Protein AF-A0A914J4C2-F1 (afdb_monomer)

Nearest PDB structures (foldseek):
  5mo9-assembly1_X  TM=2.445E-01  e=2.294E+00  Homo sapiens
  4v6i-assembly1_AH  TM=2.265E-01  e=6.476E+00  Saccharomyces cerevisiae
  7qtt-assembly1_Y  TM=3.336E-01  e=8.268E+00  Homo sapiens

Structure (mmCIF, N/CA/C/O backbone):
data_AF-A0A914J4C2-F1
#
_entry.id   AF-A0A914J4C2-F1
#
loop_
_atom_site.group_PDB
_atom_site.id
_atom_site.type_symbol
_atom_site.label_atom_id
_atom_site.label_alt_id
_atom_site.label_comp_id
_atom_site.label_asym_id
_atom_site.label_entity_id
_atom_site.label_seq_id
_atom_site.pdbx_PDB_ins_code
_atom_site.Cartn_x
_atom_site.Cartn_y
_atom_site.Cartn_z
_atom_site.occupancy
_atom_site.B_iso_or_equiv
_atom_site.auth_seq_id
_atom_site.auth_comp_id
_atom_site.auth_asym_id
_atom_site.auth_atom_id
_atom_site.pdbx_PDB_model_num
ATOM 1 N N . MET A 1 1 ? -20.150 17.593 12.814 1.00 50.38 1 MET A N 1
ATOM 2 C CA . MET A 1 1 ? -20.378 18.549 11.709 1.00 50.38 1 MET A CA 1
ATOM 3 C C . MET A 1 1 ? -19.877 19.899 12.175 1.00 50.38 1 MET A C 1
ATOM 5 O O . MET A 1 1 ? -20.395 20.404 13.161 1.00 50.38 1 MET A O 1
ATOM 9 N N . GLN A 1 2 ? -18.827 20.429 11.553 1.00 46.81 2 GLN A N 1
ATOM 10 C CA . GLN A 1 2 ? -18.296 21.744 11.909 1.00 46.81 2 GLN A CA 1
ATOM 11 C C . GLN A 1 2 ? -18.213 22.554 10.618 1.00 46.81 2 GLN A C 1
ATOM 13 O O . GLN A 1 2 ? -17.623 22.115 9.631 1.00 46.81 2 GLN A O 1
ATOM 18 N N . CYS A 1 3 ? -18.891 23.694 10.601 1.00 48.16 3 CYS A N 1
ATOM 19 C CA . CYS 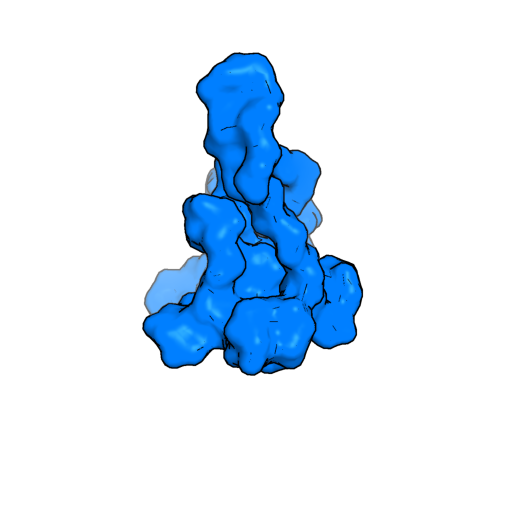A 1 3 ? -18.924 24.591 9.456 1.00 48.16 3 CYS A CA 1
ATOM 20 C C . CYS A 1 3 ? -18.113 25.829 9.819 1.00 48.16 3 CYS A C 1
ATOM 22 O O . CYS A 1 3 ? -18.326 26.411 10.882 1.00 48.16 3 CYS A O 1
ATOM 24 N N . ASN A 1 4 ? -17.180 26.218 8.953 1.00 51.62 4 ASN A N 1
ATOM 25 C CA . ASN A 1 4 ? -16.379 27.421 9.142 1.00 51.62 4 ASN A CA 1
ATOM 26 C C . ASN A 1 4 ? -16.302 28.169 7.806 1.00 51.62 4 ASN A C 1
ATOM 28 O O . ASN A 1 4 ? -16.002 27.564 6.778 1.00 51.62 4 ASN A O 1
ATOM 32 N N . GLY A 1 5 ? -16.659 29.456 7.801 1.00 51.66 5 GLY A N 1
ATOM 33 C CA . GLY A 1 5 ? -16.685 30.272 6.579 1.00 51.66 5 GLY A CA 1
ATOM 34 C C . GLY A 1 5 ? -17.672 29.808 5.494 1.00 51.66 5 GLY A C 1
ATOM 35 O O . GLY A 1 5 ? -17.370 29.927 4.313 1.00 51.66 5 GLY A O 1
ATOM 36 N N . GLY A 1 6 ? -18.829 29.243 5.861 1.00 50.66 6 GLY A N 1
ATOM 37 C CA . GLY A 1 6 ? -19.872 28.839 4.899 1.00 50.66 6 GLY A CA 1
ATOM 38 C C . GLY A 1 6 ? -19.629 27.503 4.186 1.00 50.66 6 GLY A C 1
ATOM 39 O O . GLY A 1 6 ? -20.509 27.022 3.478 1.00 50.66 6 GLY A O 1
ATOM 40 N N . ILE A 1 7 ? -18.483 26.859 4.422 1.00 51.12 7 ILE A N 1
ATOM 41 C CA . ILE A 1 7 ? -18.201 25.504 3.947 1.00 51.12 7 ILE A CA 1
ATOM 42 C C . ILE A 1 7 ? -18.396 24.542 5.118 1.00 51.12 7 ILE A C 1
ATOM 44 O O . ILE A 1 7 ? -17.685 24.590 6.126 1.00 51.12 7 ILE A O 1
ATOM 48 N N . CYS A 1 8 ? -19.384 23.661 4.992 1.00 58.12 8 CYS A N 1
ATOM 49 C CA . CYS A 1 8 ? -19.605 22.583 5.942 1.00 58.12 8 CYS A CA 1
ATOM 50 C C . CYS A 1 8 ? -18.759 21.379 5.543 1.00 58.12 8 CYS A C 1
ATOM 52 O O . CYS A 1 8 ? -19.007 20.747 4.518 1.00 58.12 8 CYS A O 1
ATOM 54 N N . ARG A 1 9 ? -17.762 21.053 6.368 1.00 48.16 9 ARG A N 1
ATOM 55 C CA . ARG A 1 9 ? -17.032 19.791 6.2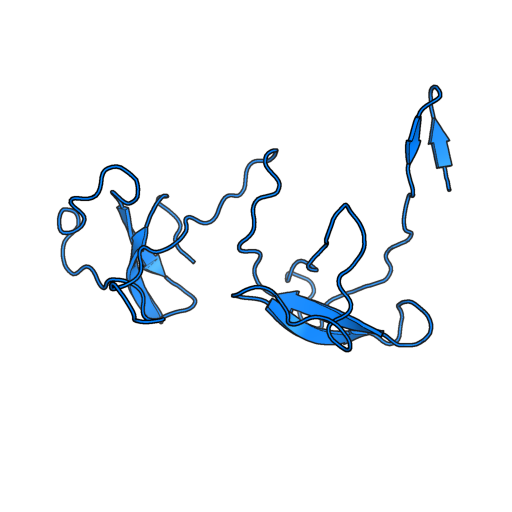58 1.00 48.16 9 ARG A CA 1
ATOM 56 C C . ARG A 1 9 ? -17.522 18.835 7.334 1.00 48.16 9 ARG A C 1
ATOM 58 O O . ARG A 1 9 ? -17.699 19.192 8.505 1.00 48.16 9 ARG A O 1
ATOM 65 N N . TRP A 1 10 ? -17.728 17.586 6.933 1.00 47.62 10 TRP A N 1
ATOM 66 C CA . TRP A 1 10 ? -17.802 16.484 7.875 1.00 47.62 10 TRP A CA 1
ATOM 67 C C . TRP A 1 10 ? -16.409 16.335 8.480 1.00 47.62 10 TRP A C 1
ATOM 69 O O . TRP A 1 10 ? -15.556 15.653 7.930 1.00 47.62 10 TRP A O 1
ATOM 79 N N . LEU A 1 11 ? -16.152 17.023 9.594 1.00 45.41 11 LEU A N 1
ATOM 80 C CA . LEU A 1 11 ? -15.131 16.566 10.525 1.00 45.41 11 LEU A CA 1
ATOM 81 C C . LEU A 1 11 ? -15.680 15.275 11.111 1.00 45.41 11 LEU A C 1
ATOM 83 O O . LEU A 1 11 ? -16.445 15.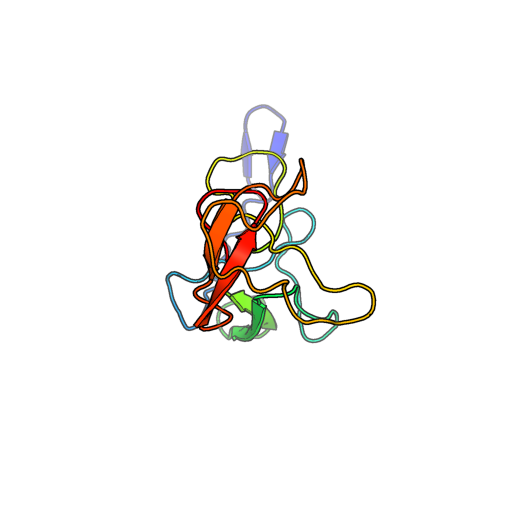274 12.080 1.00 45.41 11 LEU A O 1
ATOM 87 N N . THR A 1 12 ? -15.402 14.187 10.412 1.00 49.19 12 THR A N 1
ATOM 88 C CA . THR A 1 12 ? -15.483 12.862 10.972 1.00 49.19 12 THR A CA 1
ATOM 89 C C . THR A 1 12 ? -14.488 12.866 12.126 1.00 49.19 12 THR A C 1
ATOM 91 O O . THR A 1 12 ? -13.281 13.004 11.938 1.00 49.19 12 THR A O 1
ATOM 94 N N . ASN A 1 13 ? -15.000 12.809 13.355 1.00 46.66 13 ASN A N 1
ATOM 95 C CA . ASN A 1 13 ? -14.211 12.347 14.492 1.00 46.66 13 ASN A CA 1
ATOM 96 C C . ASN A 1 13 ? -13.875 10.877 14.196 1.00 46.66 13 ASN A C 1
ATOM 98 O O . ASN A 1 13 ? -14.535 9.964 14.686 1.00 46.66 13 ASN A O 1
ATOM 102 N N . ASP A 1 14 ? -12.926 10.658 13.289 1.00 53.34 14 ASP A N 1
ATOM 103 C CA . ASP A 1 14 ? -12.484 9.347 12.849 1.00 53.34 14 ASP A CA 1
ATOM 104 C C . ASP A 1 14 ? -11.587 8.766 13.925 1.00 53.34 14 ASP A C 1
ATOM 106 O O . ASP A 1 14 ? -10.366 8.789 13.837 1.00 53.34 14 ASP A O 1
ATOM 110 N N . GLN A 1 15 ? -12.215 8.212 14.954 1.00 65.25 15 GLN A N 1
ATOM 111 C CA . GLN A 1 15 ? -11.544 7.309 15.884 1.00 65.25 15 GLN A CA 1
ATOM 112 C C . GLN A 1 15 ? -11.288 5.930 15.257 1.00 65.25 15 GLN A C 1
ATOM 114 O O . GLN A 1 15 ? -10.892 5.000 15.953 1.00 65.25 15 GLN A O 1
ATOM 119 N N . ALA A 1 16 ? -11.518 5.775 13.951 1.00 70.56 16 ALA A N 1
ATOM 120 C CA . ALA A 1 16 ? -11.047 4.617 13.226 1.00 70.56 16 ALA A CA 1
ATOM 121 C C . ALA A 1 16 ? -9.516 4.619 13.221 1.00 70.56 16 ALA A C 1
ATOM 123 O O . ALA A 1 16 ? -8.869 5.623 12.936 1.00 70.56 16 ALA A O 1
ATOM 124 N N . PHE A 1 17 ? -8.951 3.466 13.528 1.00 78.81 17 PHE A N 1
ATOM 125 C CA . PHE A 1 17 ? -7.526 3.203 13.570 1.00 78.81 17 PHE A CA 1
ATOM 126 C C . PHE A 1 17 ? -7.252 1.836 12.957 1.00 78.81 17 PHE A C 1
ATOM 128 O O . PHE A 1 17 ? -8.044 0.900 13.086 1.00 78.81 17 PHE A O 1
ATOM 135 N N . CYS A 1 18 ? -6.103 1.715 12.318 1.00 78.94 18 CYS A N 1
ATOM 136 C CA . CYS A 1 18 ? -5.593 0.425 11.902 1.00 78.94 18 CYS A CA 1
ATOM 137 C C . CYS A 1 18 ? -4.846 -0.238 13.058 1.00 78.94 18 CYS A C 1
ATOM 139 O O . CYS A 1 18 ? -4.322 0.439 13.947 1.00 78.94 18 CYS A O 1
ATOM 141 N N . ARG A 1 19 ? -4.762 -1.570 13.047 1.00 76.56 19 ARG A N 1
ATOM 142 C CA . ARG A 1 19 ? -3.940 -2.342 13.989 1.00 76.56 19 ARG A CA 1
ATOM 143 C C . ARG A 1 19 ? -2.492 -1.865 13.956 1.00 76.56 19 ARG A C 1
ATOM 145 O O . ARG A 1 19 ? -1.848 -1.814 15.000 1.00 76.56 19 ARG A O 1
ATOM 152 N N . ASN A 1 20 ? -1.993 -1.516 12.770 1.00 68.06 20 ASN A N 1
ATOM 153 C CA . ASN A 1 20 ? -0.773 -0.735 12.628 1.00 68.06 20 ASN A CA 1
ATOM 154 C C . ASN A 1 20 ? -1.117 0.765 12.709 1.00 68.06 20 ASN A C 1
ATOM 156 O O . ASN A 1 20 ? -1.739 1.275 11.780 1.00 68.06 20 ASN A O 1
ATOM 160 N N . PRO A 1 21 ? -0.674 1.500 13.745 1.00 67.12 21 PRO A N 1
ATOM 161 C CA . PRO A 1 21 ? -0.989 2.922 13.901 1.00 67.12 21 PRO A CA 1
ATOM 162 C C . PRO A 1 21 ? -0.474 3.805 12.758 1.00 67.12 21 PRO A C 1
ATOM 164 O O . PRO A 1 21 ? -0.993 4.895 12.543 1.00 67.12 21 PRO A O 1
ATOM 167 N N . ASN A 1 22 ? 0.549 3.341 12.034 1.00 61.56 22 ASN A N 1
ATOM 168 C CA . ASN A 1 22 ? 1.142 4.056 10.905 1.00 61.56 22 ASN A CA 1
ATOM 169 C C . ASN A 1 22 ? 0.487 3.700 9.561 1.00 61.56 22 ASN A C 1
ATOM 171 O O . ASN A 1 22 ? 0.852 4.277 8.539 1.00 61.56 22 ASN A O 1
ATOM 175 N N . ALA A 1 23 ? -0.428 2.726 9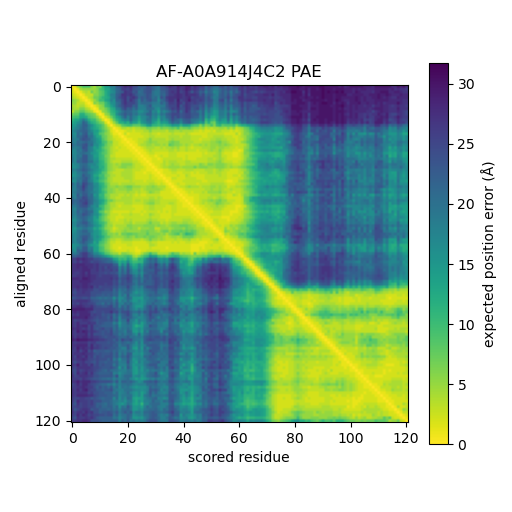.533 1.00 66.00 23 ALA A N 1
ATOM 176 C CA . ALA A 1 23 ? -1.128 2.365 8.310 1.00 66.00 23 ALA A CA 1
ATOM 177 C C . ALA A 1 23 ? -2.274 3.356 8.054 1.00 66.00 23 ALA A C 1
ATOM 179 O O . ALA A 1 23 ? -3.115 3.552 8.937 1.00 66.00 23 ALA A O 1
ATOM 180 N N . PRO A 1 24 ? -2.338 3.984 6.868 1.00 73.31 24 PRO A N 1
ATOM 181 C CA . PRO A 1 24 ? -3.484 4.799 6.508 1.00 73.31 24 PRO A CA 1
ATOM 182 C C . PRO A 1 24 ? -4.755 3.956 6.326 1.00 73.31 24 PRO A C 1
ATOM 184 O O . PRO A 1 24 ? -4.722 2.767 6.005 1.00 73.31 24 PRO A O 1
ATOM 187 N N . ILE A 1 25 ? -5.895 4.620 6.512 1.00 78.50 25 ILE A N 1
ATOM 188 C CA . ILE A 1 25 ? -7.231 4.053 6.310 1.00 78.50 25 ILE A CA 1
ATOM 189 C C . ILE A 1 25 ? -7.718 4.442 4.918 1.00 78.50 25 ILE A C 1
ATOM 191 O O . ILE A 1 25 ? -7.665 5.618 4.550 1.00 78.50 25 ILE A O 1
ATOM 195 N N . GLU A 1 26 ? -8.210 3.474 4.153 1.00 78.81 26 GLU A N 1
ATOM 196 C CA . GLU A 1 26 ? -8.773 3.725 2.829 1.00 78.81 26 GLU A CA 1
ATOM 197 C C . GLU A 1 26 ? -10.081 4.510 2.940 1.00 78.81 26 GLU A C 1
ATOM 199 O O . GLU A 1 26 ? -10.977 4.178 3.729 1.00 78.81 26 GLU A O 1
ATOM 204 N N . ARG A 1 27 ? -10.218 5.534 2.099 1.00 75.81 27 ARG A N 1
ATOM 205 C CA . ARG A 1 27 ? -11.412 6.372 2.029 1.00 75.81 27 ARG A CA 1
ATOM 206 C C . ARG A 1 27 ? -11.873 6.514 0.595 1.00 75.81 27 ARG A C 1
ATOM 208 O O . ARG A 1 27 ? -11.063 6.691 -0.305 1.00 75.81 27 ARG A O 1
ATOM 215 N N . ILE A 1 28 ? -13.184 6.517 0.406 1.00 67.31 28 ILE A N 1
ATOM 216 C CA . ILE A 1 28 ? -13.821 6.853 -0.864 1.00 67.31 28 ILE A CA 1
ATOM 217 C C . ILE A 1 28 ? -14.618 8.130 -0.629 1.00 67.31 28 ILE A C 1
ATOM 219 O O . ILE A 1 28 ? -15.510 8.161 0.217 1.00 67.31 28 ILE A O 1
ATOM 223 N N . ASN A 1 29 ? -14.276 9.203 -1.347 1.00 58.94 29 ASN A N 1
ATOM 224 C CA . ASN A 1 29 ? -14.915 10.519 -1.203 1.00 58.94 29 ASN A CA 1
ATOM 225 C C . ASN A 1 29 ? -14.922 11.040 0.251 1.00 58.94 29 ASN A C 1
ATOM 227 O O . ASN A 1 29 ? -15.909 11.599 0.725 1.00 58.94 29 ASN A O 1
ATOM 231 N N . GLY A 1 30 ? -13.826 10.813 0.985 1.00 60.97 30 GLY A N 1
ATOM 232 C CA . GLY A 1 30 ? -13.672 11.214 2.389 1.00 60.97 30 GLY A CA 1
ATOM 233 C C . GLY A 1 30 ? -14.321 10.275 3.415 1.00 60.97 30 GLY A C 1
ATOM 234 O O . GLY A 1 30 ? -14.030 10.391 4.606 1.00 60.97 30 GLY A O 1
ATOM 235 N N . VAL A 1 31 ? -15.128 9.305 2.978 1.00 71.00 31 VAL A N 1
ATOM 236 C CA . VAL A 1 31 ? -15.784 8.316 3.844 1.00 71.00 31 VAL A CA 1
ATOM 237 C C . VAL A 1 31 ? -14.911 7.073 3.970 1.00 71.00 31 VAL A C 1
ATOM 239 O O . VAL A 1 31 ? -14.427 6.556 2.966 1.00 71.00 31 VAL A O 1
ATOM 242 N N . ILE A 1 32 ? -14.717 6.575 5.194 1.00 76.88 32 ILE A N 1
ATOM 243 C CA . ILE A 1 32 ? -13.971 5.333 5.437 1.00 76.88 32 ILE A CA 1
ATOM 244 C C . ILE A 1 32 ? -14.651 4.169 4.721 1.00 76.88 32 ILE A C 1
ATOM 246 O O . ILE A 1 32 ? -15.847 3.919 4.901 1.00 76.88 32 ILE A O 1
ATOM 250 N N . LYS A 1 33 ? -13.870 3.443 3.922 1.00 81.62 33 LYS A N 1
ATOM 251 C CA . LYS A 1 33 ? -14.368 2.316 3.143 1.00 81.62 33 LYS A CA 1
ATOM 252 C C . LYS A 1 33 ? -14.725 1.149 4.057 1.00 81.62 33 LYS A C 1
ATOM 254 O O . LYS A 1 33 ? -13.918 0.734 4.887 1.00 81.62 33 LYS A O 1
ATOM 259 N N . ASN A 1 34 ? -15.935 0.617 3.887 1.00 85.62 34 ASN A N 1
ATOM 260 C CA . ASN A 1 34 ? -16.390 -0.560 4.615 1.00 85.62 34 ASN A CA 1
ATOM 261 C C . ASN A 1 34 ? -16.065 -1.834 3.831 1.00 85.62 34 ASN A C 1
ATOM 263 O O . ASN A 1 34 ? -16.726 -2.125 2.830 1.00 85.62 34 ASN A O 1
ATOM 267 N N . CYS A 1 35 ? -15.099 -2.610 4.318 1.00 86.75 35 CYS A N 1
ATOM 268 C CA . CYS A 1 35 ? -14.676 -3.827 3.631 1.00 86.75 35 CYS A CA 1
ATOM 269 C C . CYS A 1 35 ? -15.571 -5.045 3.828 1.00 86.75 35 CYS A C 1
ATOM 271 O O . CYS A 1 35 ? -15.318 -6.086 3.232 1.00 86.75 35 CYS A O 1
ATOM 273 N N . LEU A 1 36 ? -16.656 -4.911 4.593 1.00 84.06 36 LEU A N 1
ATOM 274 C CA . LEU A 1 36 ? -17.725 -5.906 4.606 1.00 84.06 36 LEU A CA 1
ATOM 275 C C . LEU A 1 36 ? -18.537 -5.895 3.300 1.00 84.06 36 LEU A C 1
ATOM 277 O O . LEU A 1 36 ? -19.076 -6.923 2.905 1.00 84.06 36 LEU A O 1
ATOM 281 N N . TYR A 1 37 ? -18.645 -4.730 2.650 1.00 78.06 37 TYR A N 1
ATOM 282 C CA . TYR A 1 37 ? -19.497 -4.533 1.470 1.00 78.06 37 TYR A CA 1
ATOM 283 C C . TYR A 1 37 ? -18.715 -4.241 0.188 1.00 78.06 37 TYR A C 1
ATOM 285 O O . TYR A 1 37 ? -19.271 -4.361 -0.902 1.00 78.06 37 TYR A O 1
ATOM 293 N N . GLN A 1 38 ? -17.458 -3.806 0.299 1.00 77.19 38 GLN A N 1
ATOM 294 C CA . GLN A 1 38 ? -16.626 -3.424 -0.839 1.00 77.19 38 GLN A CA 1
ATOM 295 C C . GLN A 1 38 ? -15.192 -3.901 -0.639 1.00 77.19 38 GLN A C 1
ATOM 297 O O . GLN A 1 38 ? -14.574 -3.566 0.366 1.00 77.19 38 GLN A O 1
ATOM 302 N N . ASP A 1 39 ? -14.629 -4.606 -1.617 1.00 75.94 39 ASP A N 1
ATOM 303 C CA . ASP A 1 39 ? -13.243 -5.073 -1.535 1.00 75.94 39 ASP A CA 1
ATOM 304 C C . ASP A 1 39 ? -12.259 -3.913 -1.360 1.00 75.94 39 ASP A C 1
ATOM 306 O O . ASP A 1 39 ? -12.364 -2.888 -2.041 1.00 75.94 39 ASP A O 1
ATOM 310 N N . CYS A 1 40 ? -11.281 -4.081 -0.468 1.00 78.56 40 CYS A N 1
ATOM 311 C CA . CYS A 1 40 ? -10.220 -3.100 -0.270 1.00 78.56 40 CYS A CA 1
ATOM 312 C C . CYS A 1 40 ? -9.379 -2.909 -1.532 1.00 78.56 40 CYS A C 1
ATOM 314 O O . CYS A 1 40 ? -9.183 -3.829 -2.330 1.00 78.56 40 CYS A O 1
ATOM 316 N N . SER A 1 41 ? -8.868 -1.694 -1.701 1.00 73.44 41 SER A N 1
ATOM 317 C CA . SER A 1 41 ? -7.911 -1.399 -2.759 1.00 73.44 41 SER A CA 1
ATOM 318 C C . SER A 1 41 ? -6.624 -2.196 -2.576 1.00 73.44 41 SER A C 1
ATOM 320 O O . SER A 1 41 ? -6.287 -2.655 -1.483 1.00 73.44 41 SER A O 1
ATOM 322 N N . PHE A 1 42 ? -5.875 -2.356 -3.665 1.00 61.94 42 PHE A N 1
ATOM 323 C CA . PHE A 1 42 ? -4.592 -3.046 -3.615 1.00 61.94 42 PHE A CA 1
ATOM 324 C C . PHE A 1 42 ? -3.660 -2.393 -2.577 1.00 61.94 42 PHE A C 1
ATOM 326 O O . PHE A 1 42 ? -3.552 -1.170 -2.529 1.00 61.94 42 PHE A O 1
ATOM 333 N N . GLY A 1 43 ? -3.027 -3.207 -1.727 1.00 64.38 43 GLY A N 1
ATOM 334 C CA . GLY A 1 43 ? -2.191 -2.732 -0.616 1.00 64.38 43 GLY A CA 1
ATOM 335 C C . GLY A 1 43 ? -2.939 -2.412 0.686 1.00 64.38 43 GLY A C 1
ATOM 336 O O . GLY A 1 43 ? -2.289 -2.131 1.693 1.00 64.38 43 GLY A O 1
ATOM 337 N N . TYR A 1 44 ? -4.271 -2.530 0.702 1.00 75.31 44 TYR A N 1
ATOM 338 C CA . TYR A 1 44 ? -5.092 -2.455 1.908 1.00 75.31 44 TYR A CA 1
ATOM 339 C C . TYR A 1 44 ? -5.624 -3.831 2.317 1.00 75.31 44 TYR A C 1
ATOM 341 O O . TYR A 1 44 ? -6.024 -4.648 1.489 1.00 75.31 44 TYR A O 1
ATOM 349 N N . GLN A 1 45 ? -5.646 -4.078 3.622 1.00 81.50 45 GLN A N 1
ATOM 350 C CA . GLN A 1 45 ? -6.209 -5.262 4.252 1.00 81.50 45 GLN A CA 1
ATOM 351 C C . GLN A 1 45 ? -7.470 -4.896 5.026 1.00 81.50 45 GLN A C 1
ATOM 353 O O . GLN A 1 45 ? -7.583 -3.815 5.600 1.00 81.50 45 GLN A O 1
ATOM 358 N N . CYS A 1 46 ? -8.436 -5.807 5.033 1.00 85.88 46 CYS A N 1
ATOM 359 C CA . CYS A 1 46 ? -9.671 -5.605 5.767 1.00 85.88 46 CYS A CA 1
ATOM 360 C C . CYS A 1 46 ? -9.450 -5.889 7.256 1.00 85.88 46 CYS A C 1
ATOM 362 O O . CYS A 1 46 ? -9.129 -7.015 7.641 1.00 85.88 46 CYS A O 1
ATOM 364 N N . GLU A 1 47 ? -9.637 -4.877 8.095 1.00 88.31 47 GLU A N 1
ATOM 365 C CA . GLU A 1 47 ? -9.451 -4.954 9.539 1.00 88.31 47 GLU A CA 1
ATOM 366 C C . GLU A 1 47 ? -10.732 -4.557 10.272 1.00 88.31 47 GLU A C 1
ATOM 368 O O . GLU A 1 47 ? -11.410 -3.600 9.907 1.00 88.31 47 GLU A O 1
ATOM 373 N N . TYR A 1 48 ? -11.073 -5.280 11.340 1.00 85.88 48 TYR A N 1
ATOM 374 C CA . TYR A 1 48 ? -12.194 -4.901 12.194 1.00 85.88 48 TYR A CA 1
ATOM 375 C C . TYR A 1 48 ? -11.783 -3.790 13.161 1.00 85.88 48 TYR A C 1
ATOM 377 O O . TYR A 1 48 ? -10.849 -3.961 13.949 1.00 85.88 48 TYR A O 1
ATOM 385 N N . ASN A 1 49 ? -12.522 -2.685 13.153 1.00 83.31 49 ASN A N 1
ATOM 386 C CA . ASN A 1 49 ? -12.359 -1.598 14.099 1.00 83.31 49 ASN A CA 1
ATOM 387 C C . ASN A 1 49 ? -13.568 -1.506 15.039 1.00 83.31 49 ASN A C 1
ATOM 389 O O . ASN A 1 49 ? -14.667 -1.132 14.634 1.00 83.31 49 ASN A O 1
ATOM 393 N N . ALA A 1 50 ? -13.343 -1.817 16.317 1.00 80.69 50 ALA A N 1
ATOM 394 C CA . ALA A 1 50 ? -14.376 -1.782 17.353 1.00 80.69 50 ALA A CA 1
ATOM 395 C C . ALA A 1 50 ? -14.744 -0.360 17.820 1.00 80.69 50 ALA A C 1
ATOM 397 O O . ALA A 1 50 ? -15.819 -0.160 18.378 1.00 80.69 50 ALA A O 1
ATOM 398 N N . ALA A 1 51 ? -13.857 0.619 17.623 1.00 75.50 51 ALA A N 1
ATOM 399 C CA . ALA A 1 51 ? -14.061 2.006 18.044 1.00 75.50 51 ALA A CA 1
ATOM 400 C C . ALA A 1 51 ? -14.817 2.844 17.002 1.00 75.50 51 ALA A C 1
ATOM 402 O O . ALA A 1 51 ? -15.284 3.940 17.306 1.00 75.50 51 ALA A O 1
ATOM 403 N N . PHE A 1 52 ? -14.956 2.338 15.778 1.00 80.12 52 PHE A N 1
ATOM 404 C CA . PHE A 1 52 ? -15.615 3.029 14.684 1.00 80.12 52 PHE A CA 1
ATOM 405 C C . PHE A 1 52 ? -17.002 2.445 14.416 1.00 80.12 52 PHE A C 1
ATOM 407 O O . PHE A 1 52 ? -17.153 1.241 14.227 1.00 80.12 52 PHE A O 1
ATOM 414 N N . ASN A 1 53 ? -18.014 3.318 14.388 1.00 73.69 53 ASN A N 1
ATOM 415 C CA . ASN A 1 53 ? -19.390 3.011 13.985 1.00 73.69 53 ASN A CA 1
ATOM 416 C C . ASN A 1 53 ? -19.990 1.737 14.627 1.00 73.69 53 ASN A C 1
ATOM 418 O O . ASN A 1 53 ? -20.598 0.921 13.945 1.00 73.69 53 ASN A O 1
ATOM 422 N N . GLN A 1 54 ? -19.807 1.573 15.946 1.00 74.69 54 GLN A N 1
ATOM 423 C CA . GLN A 1 54 ? -20.278 0.412 16.728 1.00 74.69 54 GLN A CA 1
ATOM 424 C C . GLN A 1 54 ? -19.670 -0.940 16.307 1.00 74.69 54 GLN A C 1
ATOM 426 O O . GLN A 1 54 ? -20.233 -1.990 16.613 1.00 74.69 54 GLN A O 1
ATOM 431 N N . GLY A 1 55 ? -18.509 -0.920 15.652 1.00 77.25 55 GLY A N 1
ATOM 432 C CA . GLY A 1 55 ? -17.865 -2.114 15.127 1.00 77.25 55 GLY A CA 1
ATOM 433 C C . GLY A 1 55 ? -18.026 -2.209 13.621 1.00 77.25 55 GLY A C 1
ATOM 434 O O . GLY A 1 55 ? -19.057 -2.650 13.118 1.00 77.25 55 GLY A O 1
ATOM 435 N N . GLN A 1 56 ? -16.986 -1.827 12.889 1.00 82.94 56 GLN A N 1
ATOM 436 C CA . GLN A 1 56 ? -17.003 -1.843 11.433 1.00 82.94 56 GLN A CA 1
ATOM 437 C C . GLN A 1 56 ? -15.684 -2.359 10.862 1.00 82.94 56 GLN A C 1
ATOM 439 O O . GLN A 1 56 ? -14.602 -2.059 11.360 1.00 82.94 56 GLN A O 1
ATOM 444 N N . TYR A 1 57 ? -15.792 -3.114 9.773 1.00 87.69 57 TYR A N 1
ATOM 445 C CA . TYR A 1 57 ? -14.661 -3.541 8.963 1.00 87.69 57 TYR A CA 1
ATOM 446 C C . TYR A 1 57 ? -14.193 -2.392 8.067 1.00 87.69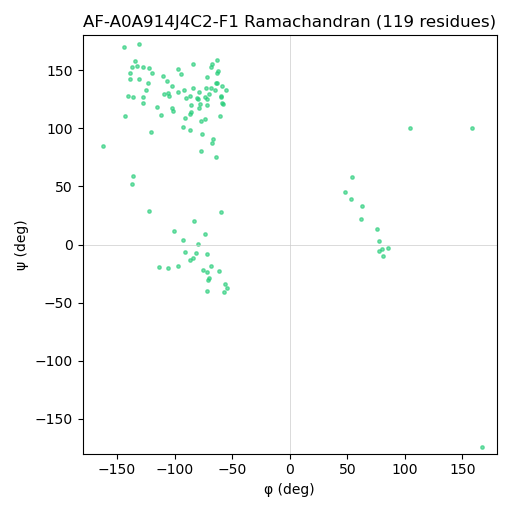 57 TYR A C 1
ATOM 448 O O . TYR A 1 57 ? -14.969 -1.863 7.271 1.00 87.69 57 TYR A O 1
ATOM 456 N N . ILE A 1 58 ? -12.934 -1.994 8.211 1.00 88.62 58 ILE A N 1
ATOM 457 C CA . ILE A 1 58 ? -12.305 -0.886 7.493 1.00 88.62 58 ILE A CA 1
ATOM 458 C C . ILE A 1 58 ? -11.082 -1.379 6.720 1.00 88.62 58 ILE A C 1
ATOM 460 O O . ILE A 1 58 ? -10.433 -2.347 7.109 1.00 88.62 58 ILE A O 1
ATOM 464 N N . CYS A 1 59 ? -10.753 -0.707 5.625 1.00 84.50 59 CYS A N 1
ATOM 465 C CA . CYS A 1 59 ? -9.552 -1.015 4.856 1.00 84.50 59 CYS A CA 1
ATOM 466 C C . CYS A 1 59 ? -8.342 -0.279 5.430 1.00 84.50 59 CYS A C 1
ATOM 468 O O . CYS A 1 59 ? -8.314 0.951 5.465 1.00 84.50 59 CYS A O 1
ATOM 470 N N . CYS A 1 60 ? -7.342 -1.042 5.846 1.00 82.94 60 CYS A N 1
ATOM 471 C CA . CYS A 1 60 ? -6.138 -0.593 6.523 1.00 82.94 60 CYS A CA 1
ATOM 472 C C . CYS A 1 60 ? -4.905 -1.113 5.805 1.00 82.94 60 CYS A C 1
ATOM 474 O O . CYS A 1 60 ? -4.780 -2.308 5.555 1.00 82.94 60 CYS A O 1
ATOM 476 N N . GLY A 1 61 ? -3.978 -0.238 5.452 1.00 74.38 61 GLY A N 1
ATOM 477 C CA . GLY A 1 61 ? -2.768 -0.673 4.772 1.00 74.38 61 GLY A CA 1
ATOM 478 C C . GLY A 1 61 ? -2.002 0.484 4.190 1.00 74.38 61 GLY A C 1
ATOM 479 O O . GLY A 1 61 ? -2.322 1.638 4.430 1.00 74.38 61 GLY A O 1
ATOM 480 N N . THR A 1 62 ? -0.946 0.182 3.459 1.00 62.59 62 THR A N 1
ATOM 481 C CA . THR A 1 62 ? -0.140 1.197 2.787 1.00 62.59 62 THR A CA 1
ATOM 482 C C . THR A 1 62 ? -0.948 1.752 1.624 1.00 62.59 62 THR A C 1
ATOM 484 O O . THR A 1 62 ? -1.353 0.990 0.751 1.00 62.59 62 THR A O 1
ATOM 487 N N . ALA A 1 63 ? -1.225 3.054 1.629 1.00 51.34 63 ALA A N 1
ATOM 488 C CA . ALA A 1 63 ? -2.022 3.681 0.587 1.00 51.34 63 ALA A CA 1
ATOM 489 C C . ALA A 1 63 ? -1.385 3.522 -0.798 1.00 51.34 63 ALA A C 1
ATOM 491 O O . ALA A 1 63 ? -0.229 3.890 -0.984 1.00 51.34 63 ALA A O 1
ATOM 492 N N . TYR A 1 64 ? -2.168 3.026 -1.761 1.00 49.91 64 TYR A N 1
ATOM 493 C CA . TYR A 1 64 ? -1.849 3.030 -3.197 1.00 49.91 64 TYR A CA 1
ATOM 494 C C . TYR A 1 64 ? -2.902 3.740 -4.045 1.00 49.91 64 TYR A C 1
ATOM 496 O O . TYR A 1 64 ? -3.090 3.379 -5.197 1.00 49.91 64 TYR A O 1
ATOM 504 N N . TYR A 1 65 ? -3.616 4.728 -3.518 1.00 40.81 65 TYR A N 1
ATOM 505 C CA . TYR A 1 65 ? -4.425 5.625 -4.352 1.00 40.81 65 TYR A CA 1
ATOM 506 C C . TYR A 1 65 ? -4.315 7.021 -3.735 1.00 40.81 65 TYR A C 1
ATOM 508 O O . TYR A 1 65 ? -4.559 7.189 -2.543 1.00 40.81 65 TYR A O 1
ATOM 516 N N . ASP A 1 66 ? -3.638 7.943 -4.419 1.00 40.06 66 ASP A N 1
ATOM 517 C CA . ASP A 1 66 ? -4.232 8.846 -5.423 1.00 40.06 66 ASP A CA 1
ATOM 518 C C . ASP A 1 66 ? -5.433 9.615 -4.853 1.00 40.06 66 ASP A C 1
ATOM 520 O O . ASP A 1 66 ? -6.574 9.524 -5.299 1.00 40.06 66 ASP A O 1
ATOM 524 N N . ASP A 1 67 ? -5.156 10.348 -3.779 1.00 33.94 67 ASP A N 1
ATOM 525 C CA . ASP A 1 67 ? -5.737 11.667 -3.593 1.00 33.94 67 ASP A CA 1
ATOM 526 C C . ASP A 1 67 ? -4.935 12.581 -4.524 1.00 33.94 67 ASP A C 1
ATOM 528 O O . ASP A 1 67 ? -3.776 12.879 -4.230 1.00 33.94 67 ASP A O 1
ATOM 532 N N . GLY A 1 68 ? -5.537 12.997 -5.641 1.00 39.41 68 GLY A N 1
ATOM 533 C CA . GLY A 1 68 ? -4.970 13.926 -6.625 1.00 39.41 68 GLY A CA 1
ATOM 534 C C . GLY A 1 68 ? -4.612 15.325 -6.090 1.00 39.41 68 GLY A C 1
ATOM 535 O O . GLY A 1 68 ? -4.680 16.303 -6.832 1.00 39.41 68 GLY A O 1
ATOM 536 N N . ASN A 1 69 ? -4.280 15.454 -4.809 1.00 37.91 69 ASN A N 1
ATOM 537 C CA . ASN A 1 69 ? -3.624 16.573 -4.161 1.00 37.91 69 ASN A CA 1
ATOM 538 C C . ASN A 1 69 ? -3.046 16.125 -2.801 1.00 37.91 69 ASN A C 1
ATOM 540 O O . ASN A 1 69 ? -3.672 16.356 -1.770 1.00 37.91 69 ASN A O 1
ATOM 544 N N . ASN A 1 70 ? -1.835 15.547 -2.774 1.00 33.62 70 ASN A N 1
ATOM 545 C CA . ASN A 1 70 ? -0.735 15.908 -1.846 1.00 33.62 70 ASN A CA 1
ATOM 546 C C . ASN A 1 70 ? 0.310 14.780 -1.657 1.00 33.62 70 ASN A C 1
ATOM 548 O O . ASN A 1 70 ? 0.196 13.922 -0.786 1.00 33.62 70 ASN A O 1
ATOM 552 N N . GLY A 1 71 ? 1.438 14.896 -2.362 1.00 38.06 71 GLY A N 1
ATOM 553 C CA . GLY A 1 71 ? 2.759 15.023 -1.727 1.00 38.06 71 GLY A CA 1
ATOM 554 C C . GLY A 1 71 ? 3.473 13.800 -1.133 1.00 38.06 71 GLY A C 1
ATOM 555 O O . GLY A 1 71 ? 4.623 13.966 -0.745 1.00 38.06 71 GLY A O 1
ATOM 556 N N . ASN A 1 72 ? 2.882 12.603 -1.080 1.00 43.91 72 ASN A N 1
ATOM 557 C CA . ASN A 1 72 ? 3.579 11.365 -0.672 1.00 43.91 72 ASN A CA 1
ATOM 558 C C . ASN A 1 72 ? 3.206 10.1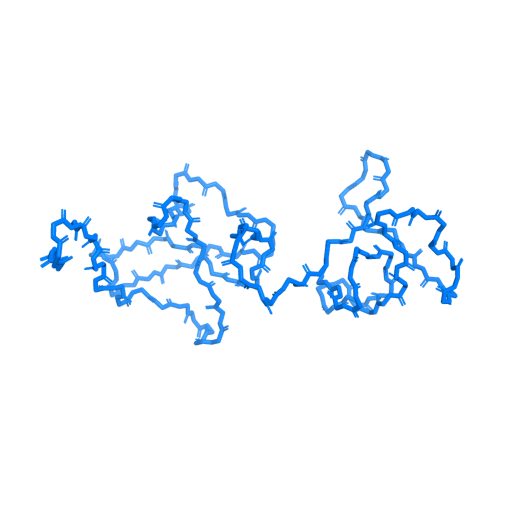82 -1.584 1.00 43.91 72 ASN A C 1
ATOM 560 O O . ASN A 1 72 ? 2.774 9.122 -1.134 1.00 43.91 72 ASN A O 1
ATOM 564 N N . GLU A 1 73 ? 3.348 10.389 -2.890 1.00 51.84 73 GLU A N 1
ATOM 565 C CA . GLU A 1 73 ? 2.991 9.422 -3.926 1.00 51.84 73 GLU A CA 1
ATOM 566 C C . GLU A 1 73 ? 4.050 8.314 -4.019 1.00 51.84 73 GLU A C 1
ATOM 568 O O . GLU A 1 73 ? 5.080 8.434 -4.695 1.00 51.84 73 GLU A O 1
ATOM 573 N N . LEU A 1 74 ? 3.799 7.201 -3.327 1.00 55.50 74 LEU A N 1
ATOM 574 C CA . LEU A 1 74 ? 4.427 5.938 -3.687 1.00 55.50 74 LEU A CA 1
ATOM 575 C C . LEU A 1 74 ? 4.032 5.620 -5.134 1.00 55.50 74 LEU A C 1
ATOM 577 O O . LEU A 1 74 ? 2.854 5.571 -5.484 1.00 55.50 74 LEU A O 1
ATOM 581 N N . GLY A 1 75 ? 5.032 5.470 -5.991 1.00 59.94 75 GLY A N 1
ATOM 582 C CA . GLY A 1 75 ? 4.858 5.175 -7.396 1.00 59.94 75 GLY A CA 1
ATOM 583 C C . GLY A 1 75 ? 4.190 3.825 -7.581 1.00 59.94 75 GLY A C 1
ATOM 584 O O . GLY A 1 75 ? 4.388 2.888 -6.804 1.00 59.94 75 GLY A O 1
ATOM 585 N N . GLN A 1 76 ? 3.407 3.726 -8.645 1.00 73.06 76 GLN A N 1
ATOM 586 C CA . GLN A 1 76 ? 2.752 2.484 -9.006 1.00 73.06 76 GLN A CA 1
ATOM 587 C C . GLN A 1 76 ? 3.720 1.619 -9.812 1.00 73.06 76 GLN A C 1
ATOM 589 O O . GLN A 1 76 ? 4.373 2.130 -10.732 1.00 73.06 76 GLN A O 1
ATOM 594 N N . PRO A 1 77 ? 3.816 0.314 -9.513 1.00 75.94 77 PRO A N 1
ATOM 595 C CA . PRO A 1 77 ? 4.586 -0.587 -10.340 1.00 75.94 77 PRO A CA 1
ATOM 596 C C . PRO A 1 77 ? 3.864 -0.830 -11.665 1.00 75.94 77 PRO A C 1
ATOM 598 O O . PRO A 1 77 ? 2.638 -0.948 -11.730 1.00 75.94 77 PRO A O 1
ATOM 601 N N . LYS A 1 78 ? 4.634 -0.961 -12.741 1.00 79.69 78 LYS A N 1
ATOM 602 C CA . LYS A 1 78 ? 4.111 -1.449 -14.012 1.00 79.69 78 LYS A CA 1
ATOM 603 C C . LYS A 1 78 ? 3.841 -2.944 -13.898 1.00 79.69 78 LYS A C 1
ATOM 605 O O . LYS A 1 78 ? 4.703 -3.676 -13.433 1.00 79.69 78 LYS A O 1
ATOM 610 N N . TYR A 1 79 ? 2.696 -3.407 -14.382 1.00 79.50 79 TYR A N 1
ATOM 611 C CA . TYR A 1 79 ? 2.343 -4.828 -14.389 1.00 79.50 79 TYR A CA 1
ATOM 612 C C . TYR A 1 79 ? 2.638 -5.491 -15.735 1.00 79.50 79 TYR A C 1
ATOM 614 O O . TYR A 1 79 ? 2.577 -4.850 -16.790 1.00 79.50 79 TYR A O 1
ATOM 622 N N . ASN A 1 80 ? 2.926 -6.794 -15.697 1.00 73.69 80 ASN A N 1
ATOM 623 C CA . ASN A 1 80 ? 2.935 -7.629 -16.895 1.00 73.69 80 ASN A CA 1
ATOM 624 C C . ASN A 1 80 ? 1.529 -7.671 -17.508 1.00 73.69 80 ASN A C 1
ATOM 626 O O . ASN A 1 80 ? 0.528 -7.793 -16.800 1.00 73.69 80 ASN A O 1
ATOM 630 N N . LEU A 1 81 ? 1.444 -7.592 -18.836 1.00 68.69 81 LEU A N 1
ATOM 631 C CA . LEU A 1 81 ? 0.164 -7.630 -19.542 1.00 68.69 81 LEU A CA 1
ATOM 632 C C . LEU A 1 81 ? -0.594 -8.924 -19.207 1.00 68.69 81 LEU A C 1
ATOM 634 O O . LEU A 1 81 ? -0.098 -10.024 -19.438 1.00 68.69 81 LEU A O 1
ATOM 638 N N . GLY A 1 82 ? -1.796 -8.779 -18.645 1.00 63.50 82 GLY A N 1
ATOM 639 C CA . GLY A 1 82 ? -2.656 -9.901 -18.259 1.00 63.50 82 GLY A CA 1
ATOM 640 C C . GLY A 1 82 ? -2.267 -10.612 -16.957 1.00 63.50 82 GLY A C 1
ATOM 641 O O . GLY A 1 82 ? -2.927 -11.581 -16.589 1.00 63.50 82 GLY A O 1
ATOM 642 N N . GLN A 1 83 ? -1.243 -10.146 -16.236 1.00 69.75 83 GLN A N 1
ATOM 643 C CA . GLN A 1 83 ? -0.836 -10.716 -14.951 1.00 69.75 83 GLN A CA 1
ATOM 644 C C . GLN A 1 83 ? -0.932 -9.673 -13.835 1.00 69.75 83 GLN A C 1
ATOM 646 O O . GLN A 1 83 ? -0.663 -8.493 -14.028 1.00 69.75 83 GLN A O 1
ATOM 651 N N . ARG A 1 84 ? -1.257 -10.126 -12.622 1.00 67.31 84 ARG A N 1
ATOM 652 C CA . ARG A 1 84 ? -1.227 -9.297 -11.403 1.00 67.31 84 ARG A CA 1
ATOM 653 C C . ARG A 1 84 ? 0.170 -9.202 -10.775 1.00 67.31 84 ARG A C 1
ATOM 655 O O . ARG A 1 84 ? 0.296 -8.908 -9.593 1.00 67.31 84 ARG A O 1
ATOM 662 N N . THR A 1 85 ? 1.214 -9.482 -11.552 1.00 71.88 85 THR A N 1
ATOM 663 C CA . THR A 1 85 ? 2.609 -9.443 -11.104 1.00 71.88 85 THR A CA 1
ATOM 664 C C . THR A 1 85 ? 3.305 -8.208 -11.669 1.00 71.88 85 THR A C 1
ATOM 666 O O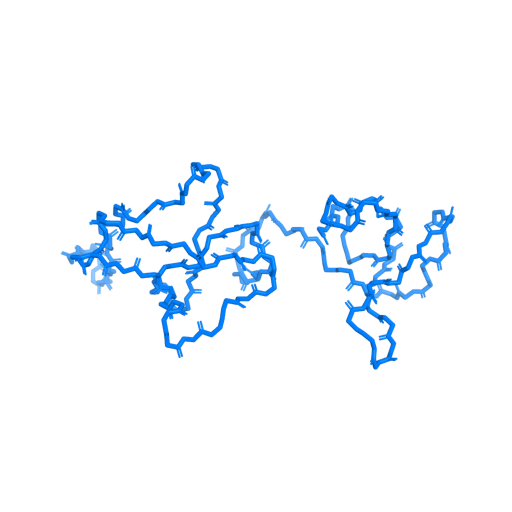 . THR A 1 85 ? 3.203 -7.964 -12.881 1.00 71.88 85 THR A O 1
ATOM 669 N N . PRO A 1 86 ? 4.005 -7.428 -10.832 1.00 81.88 86 PRO A N 1
ATOM 670 C CA . PRO A 1 86 ? 4.749 -6.275 -11.300 1.00 81.88 86 PRO A CA 1
ATOM 671 C C . PRO A 1 86 ? 5.945 -6.710 -12.152 1.00 81.88 86 PRO A C 1
ATOM 673 O O . PRO A 1 86 ? 6.492 -7.805 -12.009 1.00 81.88 86 PRO A O 1
ATOM 676 N N . LEU A 1 87 ? 6.339 -5.834 -13.065 1.00 84.25 87 LEU A N 1
ATOM 677 C CA . LEU A 1 87 ? 7.449 -6.036 -13.973 1.00 84.25 87 LEU A CA 1
ATOM 678 C C . LEU A 1 87 ? 8.759 -5.900 -13.195 1.00 84.25 87 LEU A C 1
ATOM 680 O O . LEU A 1 87 ? 9.143 -4.796 -12.799 1.00 84.25 87 LEU A O 1
ATOM 684 N N . GLU A 1 88 ? 9.437 -7.027 -12.989 1.00 88.50 88 GLU A N 1
ATOM 685 C CA . GLU A 1 88 ? 10.755 -7.070 -12.360 1.00 88.50 88 GLU A CA 1
ATOM 686 C C . GLU A 1 88 ? 11.786 -6.329 -13.222 1.00 88.50 88 GLU A C 1
ATOM 688 O O . GLU A 1 88 ? 11.832 -6.471 -14.446 1.00 88.50 88 GLU A O 1
ATOM 693 N N . CYS A 1 89 ? 12.659 -5.566 -12.571 1.00 87.19 89 CYS A N 1
ATOM 694 C CA . CYS A 1 89 ? 13.767 -4.881 -13.214 1.00 87.19 89 CYS A CA 1
ATOM 695 C C . CYS A 1 89 ? 15.093 -5.259 -12.541 1.00 87.19 89 CYS A C 1
ATOM 697 O O . CYS A 1 89 ? 15.229 -5.257 -11.319 1.00 87.19 89 CYS A O 1
ATOM 699 N N . ARG A 1 90 ? 16.104 -5.590 -13.351 1.00 83.12 90 ARG A N 1
ATOM 700 C CA . ARG A 1 90 ? 17.424 -6.031 -12.852 1.00 83.12 90 ARG A CA 1
ATOM 701 C C . ARG A 1 90 ? 18.519 -4.978 -12.986 1.00 83.12 90 ARG A C 1
ATOM 703 O O . ARG A 1 90 ? 19.509 -5.032 -12.262 1.00 83.12 90 ARG A O 1
ATOM 710 N N . ALA A 1 91 ? 18.324 -4.003 -13.868 1.00 78.31 91 ALA A N 1
ATOM 711 C CA . ALA A 1 91 ? 19.242 -2.895 -14.109 1.00 78.31 91 ALA A CA 1
ATOM 712 C C . ALA A 1 91 ? 18.503 -1.555 -13.999 1.00 78.31 91 ALA A C 1
ATOM 714 O O . ALA A 1 91 ? 17.304 -1.483 -14.261 1.00 78.31 91 ALA A O 1
ATOM 715 N N . ILE A 1 92 ? 19.225 -0.487 -13.642 1.00 71.25 92 ILE A N 1
ATOM 716 C CA . ILE A 1 92 ? 18.660 0.864 -13.452 1.00 71.25 92 ILE A CA 1
ATOM 717 C C . ILE A 1 92 ? 17.911 1.366 -14.698 1.00 71.25 92 ILE A C 1
ATOM 719 O O . ILE A 1 92 ? 16.902 2.048 -14.570 1.00 71.25 92 ILE A O 1
ATOM 723 N N . ASN A 1 93 ? 18.372 0.992 -15.890 1.00 76.19 93 ASN A N 1
ATOM 724 C CA . ASN A 1 93 ? 17.820 1.366 -17.193 1.00 76.19 93 ASN A CA 1
ATOM 725 C C . ASN A 1 93 ? 16.942 0.273 -17.829 1.00 76.19 93 ASN A C 1
ATOM 727 O O . ASN A 1 93 ? 16.622 0.361 -19.012 1.00 76.19 93 ASN A O 1
ATOM 731 N N . ALA A 1 94 ? 16.570 -0.771 -17.082 1.00 82.62 94 ALA A N 1
ATOM 732 C CA . ALA A 1 94 ? 15.718 -1.839 -17.608 1.00 82.62 94 ALA A CA 1
ATOM 733 C C . ALA A 1 94 ? 14.280 -1.361 -17.893 1.00 82.62 94 ALA A C 1
ATOM 735 O O . ALA A 1 94 ? 13.554 -2.003 -18.649 1.00 82.62 94 ALA A O 1
ATOM 736 N N . CYS A 1 95 ? 13.872 -0.236 -17.303 1.00 85.25 95 CYS A N 1
ATOM 737 C CA . CYS A 1 95 ? 12.548 0.341 -17.474 1.00 85.25 95 CYS A CA 1
ATOM 738 C C . CYS A 1 95 ? 12.548 1.358 -18.621 1.00 85.25 95 CYS A C 1
ATOM 740 O O . CYS A 1 95 ? 12.986 2.492 -18.460 1.00 85.25 95 CYS A O 1
ATOM 742 N N . THR A 1 96 ? 12.059 0.945 -19.790 1.00 83.62 96 THR A N 1
ATOM 743 C CA . THR A 1 96 ? 12.004 1.775 -21.010 1.00 83.62 96 THR A CA 1
ATOM 744 C C . THR A 1 96 ? 10.684 2.531 -21.176 1.00 83.62 96 THR A C 1
ATOM 746 O O . THR A 1 96 ? 10.464 3.196 -22.186 1.00 83.62 96 THR A O 1
ATOM 749 N N . TYR A 1 97 ? 9.787 2.428 -20.196 1.00 81.19 97 TYR A N 1
ATOM 750 C CA . TYR A 1 97 ? 8.469 3.048 -20.233 1.00 81.19 97 TYR A CA 1
ATOM 751 C C . TYR A 1 97 ? 8.545 4.477 -19.711 1.00 81.19 97 TYR A C 1
ATOM 753 O O . TYR A 1 97 ? 9.013 4.697 -18.596 1.00 81.19 97 TYR A O 1
ATOM 761 N N . VAL A 1 98 ? 8.029 5.424 -20.496 1.00 75.62 98 VAL A N 1
ATOM 762 C CA . VAL A 1 98 ? 8.017 6.853 -20.147 1.00 75.62 98 VAL A CA 1
ATOM 763 C C . VAL A 1 98 ? 7.302 7.094 -18.814 1.00 75.62 98 VAL A C 1
ATOM 765 O O . VAL A 1 98 ? 7.812 7.836 -17.983 1.00 75.62 98 VAL A O 1
ATOM 768 N N . ASP A 1 99 ? 6.192 6.393 -18.573 1.00 69.50 99 ASP A N 1
ATOM 769 C CA . ASP A 1 99 ? 5.383 6.550 -17.354 1.00 69.50 99 ASP A CA 1
ATOM 770 C C . ASP A 1 99 ? 5.899 5.731 -16.157 1.00 69.50 99 ASP A C 1
ATOM 772 O O . ASP A 1 99 ? 5.440 5.917 -15.03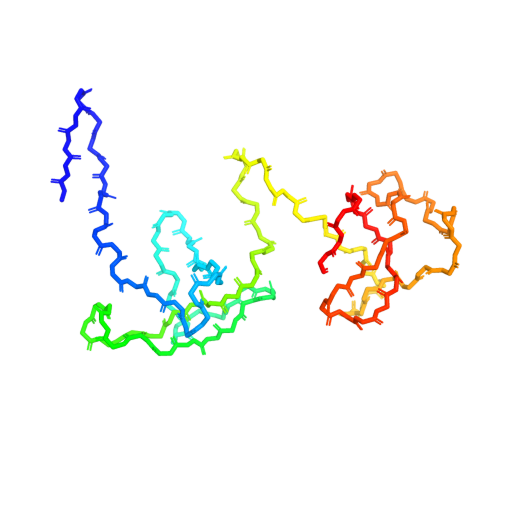3 1.00 69.50 99 ASP A O 1
ATOM 776 N N . TYR A 1 100 ? 6.846 4.811 -16.383 1.00 83.56 100 TYR A N 1
ATOM 777 C CA . TYR A 1 100 ? 7.424 3.952 -15.341 1.00 83.56 100 TYR A CA 1
ATOM 778 C C . TYR A 1 100 ? 8.949 3.853 -15.481 1.00 83.56 100 TYR A C 1
ATOM 780 O O . TYR A 1 100 ? 9.465 2.751 -15.687 1.00 83.56 100 TYR A O 1
ATOM 788 N N . PRO A 1 101 ? 9.692 4.972 -15.416 1.00 81.88 101 PRO A N 1
ATOM 789 C CA . PRO A 1 101 ? 11.106 4.995 -15.784 1.00 81.88 101 PRO A CA 1
ATOM 790 C C . PR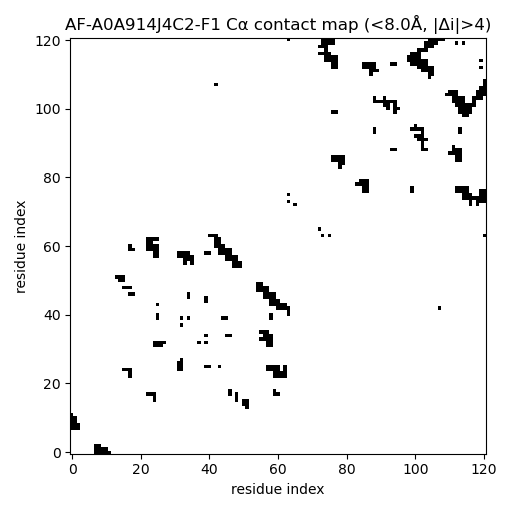O A 1 101 ? 12.032 4.500 -14.662 1.00 81.88 101 PRO A C 1
ATOM 792 O O . PRO A 1 101 ? 13.239 4.367 -14.863 1.00 81.88 101 PRO A O 1
ATOM 795 N N . HIS A 1 102 ? 11.509 4.256 -13.459 1.00 83.06 102 HIS A N 1
ATOM 796 C CA . HIS A 1 102 ? 12.328 4.011 -12.278 1.00 83.06 102 HIS A CA 1
ATOM 797 C C . HIS A 1 102 ? 12.389 2.529 -11.920 1.00 83.06 102 HIS A C 1
ATOM 799 O O . HIS A 1 102 ? 11.387 1.938 -11.540 1.00 83.06 102 HIS A O 1
ATOM 805 N N . CYS A 1 103 ? 13.583 1.938 -11.964 1.00 86.62 103 CYS A N 1
ATOM 806 C CA . CYS A 1 103 ? 13.817 0.610 -11.404 1.00 86.62 103 CYS A CA 1
ATOM 807 C C . CYS A 1 103 ? 14.160 0.711 -9.913 1.00 86.62 103 CYS A C 1
ATOM 809 O O . CYS A 1 103 ? 15.308 1.001 -9.556 1.00 86.62 103 CYS A O 1
ATOM 811 N N . VAL A 1 104 ? 13.184 0.487 -9.035 1.00 84.94 104 VAL A N 1
ATOM 812 C CA . VAL A 1 104 ? 13.367 0.640 -7.582 1.00 84.94 104 VAL A CA 1
ATOM 813 C C . VAL A 1 104 ? 12.782 -0.538 -6.813 1.00 84.94 104 VAL A C 1
ATOM 815 O O . VAL A 1 104 ? 11.963 -1.297 -7.320 1.00 84.94 104 VAL A O 1
ATOM 818 N N . TYR A 1 105 ? 13.268 -0.736 -5.591 1.00 80.31 105 TYR A N 1
ATOM 819 C CA . TYR A 1 105 ? 12.834 -1.839 -4.742 1.00 80.31 105 TYR A CA 1
ATOM 820 C C . TYR A 1 105 ? 11.415 -1.592 -4.227 1.00 80.31 105 TYR A C 1
ATOM 822 O O . TYR A 1 105 ? 11.172 -0.559 -3.607 1.00 80.31 105 TYR A O 1
ATOM 830 N N . SER A 1 106 ? 10.512 -2.544 -4.462 1.00 75.19 106 SER A N 1
ATOM 831 C CA . SER A 1 106 ? 9.183 -2.554 -3.856 1.00 75.19 106 SER A CA 1
ATOM 832 C C . SER A 1 106 ? 9.233 -3.320 -2.537 1.00 75.19 106 SER A C 1
ATOM 834 O O . SER A 1 106 ? 9.662 -4.477 -2.481 1.00 75.19 106 SER A O 1
ATOM 836 N N . GLN A 1 107 ? 8.769 -2.678 -1.466 1.00 66.69 107 GLN A N 1
ATOM 837 C CA . GLN A 1 107 ? 8.668 -3.320 -0.155 1.00 66.69 107 GLN A CA 1
ATOM 838 C C . GLN A 1 107 ? 7.567 -4.386 -0.112 1.00 66.69 107 GLN A C 1
ATOM 840 O O . GLN A 1 107 ? 7.710 -5.364 0.616 1.00 66.69 107 GLN A O 1
ATOM 845 N N . THR A 1 108 ? 6.512 -4.236 -0.914 1.00 66.06 108 THR A N 1
ATOM 846 C CA . THR A 1 108 ? 5.385 -5.182 -0.961 1.00 66.06 108 THR A CA 1
ATOM 847 C C . THR A 1 108 ? 5.760 -6.487 -1.633 1.00 66.06 108 THR A C 1
ATOM 849 O O . THR A 1 108 ? 5.351 -7.558 -1.191 1.00 66.06 108 THR A O 1
ATOM 852 N N . TRP A 1 109 ? 6.546 -6.403 -2.702 1.00 73.38 109 TRP A N 1
ATOM 853 C CA . TRP A 1 109 ? 6.884 -7.555 -3.529 1.00 73.38 109 TRP A CA 1
ATOM 854 C C . TRP A 1 109 ? 8.236 -8.174 -3.172 1.00 73.38 109 TRP A C 1
ATOM 856 O O . TRP A 1 109 ? 8.488 -9.329 -3.505 1.00 73.38 109 TRP A O 1
ATOM 866 N N . GLY A 1 110 ? 9.098 -7.441 -2.467 1.00 74.44 110 GLY A N 1
ATOM 867 C CA . GLY A 1 110 ? 10.398 -7.942 -2.021 1.00 74.44 110 GLY A CA 1
ATOM 868 C C . GLY A 1 110 ? 11.453 -8.016 -3.131 1.00 74.44 110 GLY A C 1
ATOM 869 O O . GLY A 1 110 ? 12.497 -8.642 -2.954 1.00 74.44 110 GLY A O 1
ATOM 870 N N . TYR A 1 111 ? 11.197 -7.389 -4.283 1.00 81.12 111 TYR A N 1
ATOM 871 C CA . TYR A 1 111 ? 12.128 -7.298 -5.407 1.00 81.12 111 TYR A CA 1
ATOM 872 C C . TYR A 1 111 ? 12.025 -5.946 -6.126 1.00 81.12 111 TYR A C 1
ATOM 874 O O . TYR A 1 111 ? 11.152 -5.121 -5.848 1.00 81.12 111 TYR A O 1
ATOM 882 N N . LYS A 1 112 ? 12.980 -5.683 -7.027 1.00 84.25 112 LYS A N 1
ATOM 883 C CA . LYS A 1 112 ? 13.037 -4.439 -7.804 1.00 84.25 112 LYS A CA 1
ATOM 884 C C . LYS A 1 112 ? 12.050 -4.478 -8.965 1.00 84.25 112 LYS A C 1
ATOM 886 O O . LYS A 1 112 ? 12.040 -5.442 -9.728 1.00 84.25 112 LYS A O 1
ATOM 891 N N . VAL A 1 113 ? 11.267 -3.415 -9.114 1.00 88.38 113 VAL A N 1
ATOM 892 C CA . VAL A 1 113 ? 10.202 -3.292 -10.115 1.00 88.38 113 VAL A CA 1
ATOM 893 C C . VAL A 1 113 ? 10.278 -1.958 -10.850 1.00 88.38 113 VAL A C 1
ATOM 895 O O . VAL A 1 113 ? 10.792 -0.970 -10.318 1.00 88.38 113 VAL A O 1
ATOM 898 N N . CYS A 1 114 ? 9.769 -1.931 -12.083 1.00 85.00 114 CYS A N 1
ATOM 899 C CA . CYS A 1 114 ? 9.603 -0.685 -12.826 1.00 85.00 114 CYS A CA 1
ATOM 900 C C . CYS A 1 114 ? 8.446 0.128 -12.263 1.00 85.00 114 CYS A C 1
ATOM 902 O O . CYS A 1 114 ? 7.330 -0.376 -12.171 1.00 85.00 114 CYS A O 1
ATOM 904 N N . CYS A 1 115 ? 8.711 1.385 -11.934 1.00 81.62 115 CYS A N 1
ATOM 905 C CA . CYS A 1 115 ? 7.815 2.225 -11.167 1.00 81.62 115 CYS A CA 1
ATOM 906 C C . CYS A 1 115 ? 7.703 3.641 -11.722 1.00 81.62 115 CYS A C 1
ATOM 908 O O . CYS A 1 115 ? 8.646 4.154 -12.334 1.00 81.62 115 CYS A O 1
ATOM 910 N N . SER A 1 116 ? 6.559 4.277 -11.471 1.00 76.44 116 SER A N 1
ATOM 911 C CA . SER A 1 116 ? 6.305 5.661 -11.880 1.00 76.44 116 SER A CA 1
ATOM 912 C C . SER A 1 116 ? 7.087 6.690 -11.067 1.00 76.44 116 SER A C 1
ATOM 914 O O . SER A 1 116 ? 7.389 7.766 -11.573 1.00 76.44 116 SER A O 1
ATOM 916 N N . THR A 1 117 ? 7.499 6.356 -9.840 1.00 76.06 117 THR A N 1
ATOM 917 C CA . THR A 1 117 ? 8.331 7.229 -8.997 1.00 76.06 117 THR A CA 1
ATOM 918 C C . THR A 1 117 ? 9.535 6.476 -8.427 1.00 76.06 117 THR A C 1
ATOM 920 O O . THR A 1 117 ? 9.676 5.262 -8.574 1.00 76.06 117 THR A O 1
ATOM 923 N N . LYS A 1 118 ? 10.446 7.202 -7.767 1.00 74.19 118 LYS A N 1
ATOM 924 C CA . LYS A 1 118 ? 11.630 6.615 -7.112 1.00 74.19 118 LYS A CA 1
ATOM 925 C C . LYS A 1 118 ? 11.306 5.818 -5.843 1.00 74.19 118 LYS A C 1
ATOM 927 O O . LYS A 1 118 ? 12.193 5.162 -5.301 1.00 74.19 118 LYS A O 1
ATOM 932 N N . HIS A 1 119 ? 10.064 5.865 -5.377 1.00 69.38 119 HIS A N 1
ATOM 933 C CA . HIS A 1 119 ? 9.599 5.099 -4.232 1.00 69.38 119 HIS A CA 1
ATOM 934 C C . HIS A 1 119 ? 8.468 4.208 -4.706 1.00 69.38 119 HIS A C 1
ATOM 936 O O . HIS A 1 119 ? 7.346 4.676 -4.819 1.00 69.38 119 HIS A O 1
ATOM 942 N N . CYS A 1 120 ? 8.772 2.951 -5.025 1.00 68.25 120 CYS A N 1
ATOM 943 C CA . CYS A 1 120 ? 7.745 2.016 -5.449 1.00 68.25 120 CYS A CA 1
ATOM 944 C C . CYS A 1 120 ? 7.243 1.217 -4.283 1.00 68.25 120 CYS A C 1
ATOM 946 O O . CYS A 1 120 ? 7.998 0.868 -3.369 1.00 68.25 120 CYS A O 1
ATOM 948 N N . ALA A 1 121 ? 5.974 0.903 -4.370 1.00 64.56 121 ALA A N 1
ATOM 949 C CA . ALA A 1 121 ? 5.315 0.181 -3.335 1.00 64.56 121 ALA A CA 1
ATOM 950 C C . ALA A 1 121 ? 4.937 -1.207 -3.889 1.00 64.56 121 ALA A C 1
ATOM 952 O O . ALA A 1 121 ? 4.556 -1.353 -5.072 1.00 64.56 121 ALA A O 1
#

Mean predicted aligned error: 14.62 Å

Foldseek 3Di:
DDDDPNDDDPPPPCPPADPPNPWDWDDDPNHFDFCVVDPADPQWDWDWDCVPPNITTGTTGHDQDDPVDDDDHAWEAPPDVPDPDGAADDDQQSDPDPQFRGFEAAPVVRGTTGTNDNHHD

Sequence (121 aa):
MQCNGGICRWLTNDQAFCRNPNAPIERINGVIKNCLYQDCSFGYQCEYNAAFNQGQYICCGTAYYDDGNNGNELGQPKYNLGQRTPLECRAINACTYVDYPHCVYSQTWGYKVCCSTKHCA

Secondary structure (DSSP, 8-state):
-EEETTEEE---------SSTTSPBPEETTEEPBTTTSPPPTTEEEEEESSSTTSEEEEEES--S--SS-S--PBPBPBPTT-SSB-B-SSTT---BTTB-EEEE-TTTSSEEEESSSSB-

Radius of gyration: 17.46 Å; Cα contacts (8 Å, |Δi|>4): 237; chains: 1; bounding box: 40×41×39 Å

pLDDT: mean 70.08, std 14.26, range [33.62, 88.62]

Solvent-accessible surface area (backbone atoms only — not comparable to full-atom values): 7135 Å² total; per-residue (Å²): 114,53,67,62,94,91,48,75,41,80,61,69,85,68,64,61,66,38,97,52,85,86,33,48,70,44,57,58,95,86,41,75,36,47,38,83,82,41,83,54,56,75,61,35,43,76,40,80,23,70,72,26,86,88,47,39,38,30,18,28,22,59,76,70,70,87,63,98,79,72,98,74,75,56,14,57,52,42,58,40,91,97,44,100,45,62,35,73,34,93,44,66,76,61,28,84,42,89,74,22,47,27,43,26,62,14,76,77,76,74,45,35,24,16,4,50,28,86,43,24,80